Protein AF-A0A924L046-F1 (afdb_monomer_lite)

pLDDT: mean 82.65, std 15.32, range [42.22, 98.0]

Radius of gyration: 19.31 Å; chains: 1; bounding box: 38×17×62 Å

Secondary structure (DSSP, 8-state):
-HHHHHHTS---HHHHHHHHHHHHHHHHHHHHHHHHHHHHHS--HHHHHHHTTS-HHHHHHHHHHHHHHHHHHHHHHHH--S---

Sequence (85 aa):
MALEEFENEPLTEREKGMIRMRSITNYGMGFFMVVVGFFFMFPTSYTHRYIDQYDPALIKIFAVICWLYGGFRLYRGYKKNYFRN

Structure (mmCIF, N/CA/C/O backbone):
data_AF-A0A924L046-F1
#
_entry.id   AF-A0A924L046-F1
#
loop_
_atom_site.group_PDB
_atom_site.id
_atom_site.type_symbol
_atom_site.label_atom_id
_atom_site.label_alt_id
_atom_site.label_comp_id
_atom_site.label_asym_id
_atom_site.label_entity_id
_atom_site.label_seq_id
_atom_site.pdbx_PDB_ins_code
_atom_site.Cartn_x
_atom_site.Cartn_y
_atom_site.Cartn_z
_atom_site.occupancy
_atom_site.B_iso_or_equiv
_atom_site.auth_seq_id
_atom_site.auth_comp_id
_atom_site.auth_asym_id
_atom_site.auth_atom_id
_atom_site.pdbx_PDB_model_num
ATOM 1 N N . MET A 1 1 ? -16.269 3.208 39.688 1.00 53.12 1 MET A N 1
ATOM 2 C CA . MET A 1 1 ? -17.715 3.491 39.605 1.00 53.12 1 MET A CA 1
ATOM 3 C C . MET A 1 1 ? -18.086 4.385 38.426 1.00 53.12 1 MET A C 1
ATOM 5 O O . MET A 1 1 ? -18.445 3.815 37.415 1.00 53.12 1 MET A O 1
ATOM 9 N N . ALA A 1 2 ? -17.917 5.717 38.441 1.00 56.56 2 ALA A N 1
ATOM 10 C CA . ALA A 1 2 ? -18.396 6.564 37.324 1.00 56.56 2 ALA A CA 1
ATOM 11 C C . ALA A 1 2 ? -17.748 6.275 35.946 1.00 56.56 2 ALA A C 1
ATOM 13 O O . ALA A 1 2 ? -18.383 6.448 34.912 1.00 56.56 2 ALA A O 1
ATOM 14 N N . LEU A 1 3 ? -16.488 5.818 35.925 1.00 54.69 3 LEU A N 1
ATOM 15 C CA . LEU A 1 3 ? -15.791 5.416 34.692 1.00 54.69 3 LEU A CA 1
ATOM 16 C C . LEU A 1 3 ? -16.198 4.020 34.201 1.00 54.69 3 LEU A C 1
ATOM 18 O O . LEU A 1 3 ? -16.259 3.793 33.001 1.00 54.69 3 LEU A O 1
ATOM 22 N N . GLU A 1 4 ? -16.504 3.108 35.125 1.00 56.84 4 GLU A N 1
ATOM 23 C CA . GLU A 1 4 ? -16.956 1.748 34.799 1.00 56.84 4 GLU A CA 1
ATOM 24 C C . GLU A 1 4 ? -18.394 1.763 34.265 1.00 56.84 4 GLU A C 1
ATOM 26 O O . GLU A 1 4 ? -18.767 0.921 33.458 1.00 56.84 4 GLU A O 1
ATOM 31 N N . GLU A 1 5 ? -19.200 2.738 34.684 1.00 53.03 5 GLU A N 1
ATOM 32 C CA . GLU A 1 5 ? -20.586 2.910 34.244 1.00 53.03 5 GLU A CA 1
ATOM 33 C C . GLU A 1 5 ? -20.666 3.525 32.836 1.00 53.03 5 GLU A C 1
ATOM 35 O O . GLU A 1 5 ? -21.465 3.080 32.019 1.00 53.03 5 GLU A O 1
ATOM 40 N N . PHE A 1 6 ? -19.747 4.441 32.504 1.00 57.31 6 PHE A N 1
ATOM 41 C CA . PHE A 1 6 ? -19.554 4.962 31.141 1.00 57.31 6 PHE A CA 1
ATOM 42 C C . PHE A 1 6 ? -19.024 3.904 30.160 1.00 57.31 6 PHE A C 1
ATOM 44 O O . PHE A 1 6 ? -19.330 3.944 28.971 1.00 57.31 6 PHE A O 1
ATOM 51 N N . GLU A 1 7 ? -18.208 2.960 30.637 1.00 58.19 7 GLU A N 1
ATOM 52 C CA . GLU A 1 7 ? -17.662 1.871 29.815 1.00 58.19 7 GLU A CA 1
ATOM 53 C C . GLU A 1 7 ? -18.704 0.767 29.537 1.00 58.19 7 GLU A C 1
ATOM 55 O O . GLU A 1 7 ? -18.580 0.039 28.552 1.00 58.19 7 GLU A O 1
ATOM 60 N N . ASN A 1 8 ? -19.754 0.677 30.364 1.00 58.53 8 ASN A N 1
ATOM 61 C CA . ASN A 1 8 ? -20.850 -0.290 30.246 1.00 58.53 8 ASN A CA 1
ATOM 62 C C . ASN A 1 8 ? -22.112 0.264 29.560 1.00 58.53 8 ASN A C 1
ATOM 64 O O . ASN A 1 8 ? -23.117 -0.450 29.479 1.00 58.53 8 ASN A O 1
ATOM 68 N N . GLU A 1 9 ? -22.093 1.493 29.033 1.00 66.81 9 GLU A N 1
ATOM 69 C CA . GLU A 1 9 ? -23.198 1.963 28.197 1.00 66.81 9 GLU A CA 1
ATOM 70 C C . GLU A 1 9 ? -23.250 1.139 26.896 1.00 66.81 9 GLU A C 1
ATOM 72 O O . GLU A 1 9 ? -22.267 1.071 26.147 1.00 66.81 9 GLU A O 1
ATOM 77 N N . PRO A 1 10 ? -24.383 0.478 26.591 1.00 66.44 10 PRO A N 1
ATOM 78 C CA . PRO A 1 10 ? -24.501 -0.300 25.373 1.00 66.44 10 PRO A CA 1
ATOM 79 C C . PRO A 1 10 ? -24.402 0.642 24.171 1.00 66.44 10 PRO A C 1
ATOM 81 O O . PRO A 1 10 ? -25.278 1.479 23.959 1.00 66.44 10 PRO A O 1
ATOM 84 N N . LEU A 1 11 ? -23.346 0.470 23.367 1.00 70.75 11 LEU A N 1
ATOM 85 C CA . LEU A 1 11 ? -23.155 1.193 22.107 1.00 70.75 11 LEU A CA 1
ATOM 86 C C . LEU A 1 11 ? -24.462 1.213 21.313 1.00 70.75 11 LEU A C 1
ATOM 88 O O . LEU A 1 11 ? -25.050 0.160 21.032 1.00 70.75 11 LEU A O 1
ATOM 92 N N . THR A 1 12 ? -24.893 2.402 20.907 1.00 78.94 12 THR A N 1
ATOM 93 C CA . THR A 1 12 ? -26.089 2.540 20.082 1.00 78.94 12 THR A CA 1
ATOM 94 C C . THR A 1 12 ? -25.878 1.847 18.731 1.00 78.94 12 THR A C 1
ATOM 96 O O . THR A 1 12 ? -24.763 1.767 18.205 1.00 78.94 12 THR A O 1
ATOM 99 N N . GLU A 1 13 ? -26.950 1.352 18.107 1.00 76.94 13 GLU A N 1
ATOM 100 C CA . GLU A 1 13 ? -26.870 0.667 16.803 1.00 76.94 13 GLU A CA 1
ATOM 101 C C . GLU A 1 13 ? -26.205 1.534 15.712 1.00 76.94 13 GLU A C 1
ATOM 103 O O . GLU A 1 13 ? -25.530 1.027 14.811 1.00 76.94 13 GLU A O 1
ATOM 108 N N . ARG A 1 14 ? -26.310 2.866 15.836 1.00 74.88 14 ARG A N 1
ATOM 109 C CA . ARG A 1 14 ? -25.602 3.831 14.981 1.00 74.88 14 ARG A CA 1
ATOM 110 C C . ARG A 1 14 ? -24.087 3.791 15.186 1.00 74.88 14 ARG A C 1
ATOM 112 O O . ARG A 1 14 ? -23.344 3.780 14.206 1.00 74.88 14 ARG A O 1
ATOM 119 N N . GLU A 1 15 ? -23.615 3.734 16.427 1.00 75.06 15 GLU A N 1
ATOM 120 C CA . GLU A 1 15 ? -22.185 3.665 16.755 1.00 75.06 15 GLU A CA 1
ATOM 121 C C . GLU A 1 15 ? -21.565 2.340 16.317 1.00 75.06 15 GLU A C 1
ATOM 123 O O . GLU A 1 15 ? -20.493 2.339 15.706 1.00 75.06 15 GLU A O 1
ATOM 128 N N . LYS A 1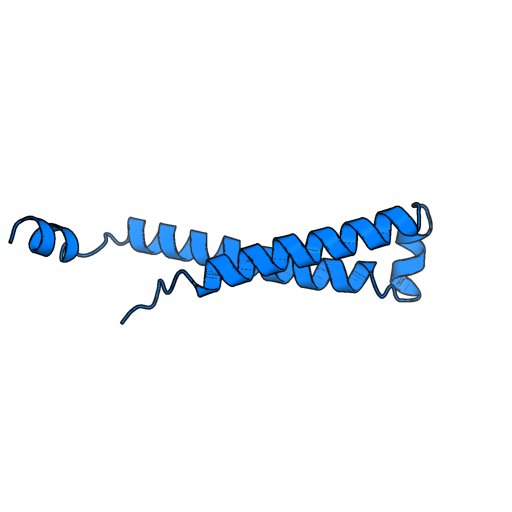 16 ? -22.280 1.223 16.511 1.00 73.88 16 LYS A N 1
ATOM 129 C CA . LYS A 1 16 ? -21.882 -0.092 15.981 1.00 73.88 16 LYS A CA 1
ATOM 130 C C . LYS A 1 16 ? -21.743 -0.063 14.457 1.00 73.88 16 LYS A C 1
ATOM 132 O O . LYS A 1 16 ? -20.743 -0.545 13.916 1.00 73.88 16 LYS A O 1
ATOM 137 N N . GLY A 1 17 ? -22.701 0.552 13.758 1.00 75.50 17 GLY A N 1
ATOM 138 C CA . GLY A 1 17 ? -22.655 0.746 12.307 1.00 75.50 17 GLY A CA 1
ATOM 139 C C . GLY A 1 17 ? -21.455 1.582 11.851 1.00 75.50 17 GLY A C 1
ATOM 140 O O . GLY A 1 17 ? -20.732 1.179 10.938 1.00 75.50 17 GLY A O 1
ATOM 141 N N . MET A 1 18 ? -21.181 2.707 12.520 1.00 77.31 18 MET A N 1
ATOM 142 C CA . MET A 1 18 ? -20.027 3.564 12.215 1.00 77.31 18 MET A CA 1
ATOM 143 C C . MET A 1 18 ? -18.694 2.848 12.445 1.00 77.31 18 MET A C 1
ATOM 145 O O . MET A 1 18 ? -17.781 2.956 11.624 1.00 77.31 18 MET A O 1
ATOM 149 N N . ILE A 1 19 ? -18.579 2.089 13.534 1.00 75.81 19 ILE A N 1
ATOM 150 C CA . ILE A 1 19 ? -17.399 1.279 13.844 1.00 75.81 19 ILE A CA 1
ATOM 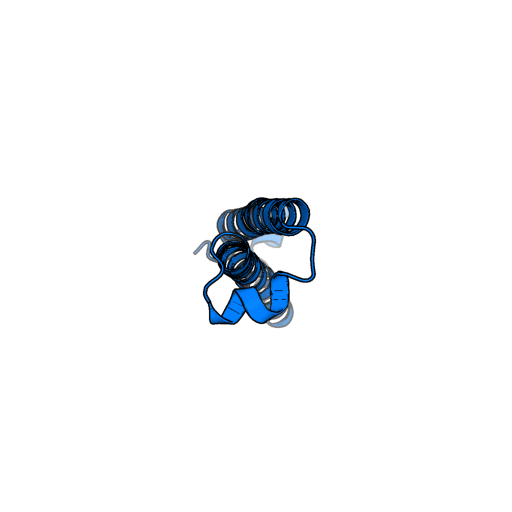151 C C . ILE A 1 19 ? -17.169 0.216 12.762 1.00 75.81 19 ILE A C 1
ATOM 153 O O . ILE A 1 19 ? -16.047 0.080 12.266 1.00 75.81 19 ILE A O 1
ATOM 157 N N . ARG A 1 20 ? -18.231 -0.483 12.340 1.00 72.56 20 ARG A N 1
ATOM 158 C CA . ARG A 1 20 ? -18.176 -1.514 11.293 1.00 72.56 20 ARG A CA 1
ATOM 159 C C . ARG A 1 20 ? -17.823 -0.932 9.927 1.00 72.56 20 ARG A C 1
ATOM 161 O O . ARG A 1 20 ? -16.968 -1.471 9.234 1.00 72.56 20 ARG A O 1
ATOM 168 N N . MET A 1 21 ? -18.413 0.202 9.557 1.00 76.75 21 MET A N 1
ATOM 169 C CA . MET A 1 21 ? -18.061 0.907 8.322 1.00 76.75 21 MET A CA 1
ATOM 170 C C . MET A 1 21 ? -16.581 1.309 8.339 1.00 76.75 21 MET A C 1
ATOM 172 O O . MET A 1 21 ? -15.848 1.111 7.374 1.00 76.75 21 MET A O 1
ATOM 176 N N . ARG A 1 22 ? -16.106 1.825 9.478 1.00 77.38 22 ARG A N 1
ATOM 177 C CA . ARG A 1 22 ? -14.717 2.252 9.644 1.00 77.38 22 ARG A CA 1
ATOM 178 C C . ARG A 1 22 ? -13.741 1.079 9.588 1.00 77.38 22 ARG A C 1
ATOM 180 O O . ARG A 1 22 ? -12.633 1.260 9.081 1.00 77.38 22 ARG A O 1
ATOM 187 N N . SER A 1 23 ? -14.109 -0.101 10.083 1.00 73.31 23 SER A N 1
ATOM 188 C CA . SER A 1 23 ? -13.267 -1.295 9.960 1.00 73.31 23 SER A CA 1
ATOM 189 C C . SER A 1 23 ? -13.225 -1.795 8.514 1.00 73.31 23 SER A C 1
ATOM 191 O O . SER A 1 23 ? -12.125 -1.965 7.986 1.00 73.31 23 SER A O 1
ATOM 193 N N . ILE A 1 24 ? -14.376 -1.907 7.838 1.00 79.31 24 ILE A N 1
ATOM 194 C CA . ILE A 1 24 ? -14.474 -2.308 6.423 1.00 79.31 24 ILE A CA 1
ATOM 195 C C . ILE A 1 24 ? -13.633 -1.384 5.540 1.00 79.31 24 ILE A C 1
ATOM 197 O O . ILE A 1 24 ? -12.837 -1.865 4.739 1.00 79.31 24 ILE A O 1
ATOM 201 N N . THR A 1 25 ? -13.723 -0.066 5.727 1.00 81.50 25 THR A N 1
ATOM 202 C CA . THR A 1 25 ? -12.935 0.890 4.938 1.00 81.50 25 THR A CA 1
ATOM 203 C C . THR A 1 25 ? -11.431 0.745 5.175 1.00 81.50 25 THR A C 1
ATOM 205 O O . THR A 1 25 ? -10.655 0.831 4.226 1.00 81.50 25 THR A O 1
ATOM 208 N N . ASN A 1 26 ? -10.982 0.506 6.414 1.00 79.88 26 ASN A N 1
ATOM 209 C CA . ASN A 1 26 ? -9.550 0.355 6.698 1.00 79.88 26 ASN A CA 1
ATOM 210 C C . ASN A 1 26 ? -8.989 -0.967 6.159 1.00 79.88 26 ASN A C 1
ATOM 212 O O . ASN A 1 26 ? -7.943 -0.955 5.511 1.00 79.88 26 ASN A O 1
ATOM 216 N N . TYR A 1 27 ? -9.681 -2.084 6.393 1.00 85.75 27 TYR A N 1
ATOM 217 C CA . TYR A 1 27 ? -9.248 -3.394 5.908 1.00 85.75 27 TYR A CA 1
ATOM 218 C C . TYR A 1 27 ? -9.383 -3.517 4.394 1.00 85.75 27 TYR A C 1
ATOM 220 O O . TYR A 1 27 ? -8.429 -3.916 3.736 1.00 85.75 27 TYR A O 1
ATOM 228 N N . GLY A 1 28 ? -10.526 -3.114 3.837 1.00 90.94 28 GLY A N 1
ATOM 229 C CA . GLY A 1 28 ? -10.789 -3.152 2.403 1.00 90.94 28 GLY A CA 1
ATOM 230 C C . GLY A 1 28 ? -9.792 -2.302 1.626 1.00 90.94 28 GLY A C 1
ATOM 231 O O . GLY A 1 28 ? -9.139 -2.809 0.719 1.00 90.94 28 GLY A O 1
ATOM 232 N N . MET A 1 29 ? -9.584 -1.041 2.025 1.00 91.44 29 MET A N 1
ATOM 233 C CA . MET A 1 29 ? -8.610 -0.193 1.331 1.00 91.44 29 MET A CA 1
ATOM 234 C C . MET A 1 29 ? -7.163 -0.605 1.597 1.00 91.44 29 MET A C 1
ATOM 236 O O . MET A 1 29 ? -6.329 -0.451 0.712 1.00 91.44 29 MET A O 1
ATOM 240 N N . GLY A 1 30 ? -6.843 -1.108 2.793 1.00 93.69 30 GLY A N 1
ATOM 241 C CA . GLY A 1 30 ? -5.511 -1.638 3.088 1.00 93.69 30 GLY A CA 1
ATOM 242 C C . GLY A 1 30 ? -5.176 -2.834 2.199 1.00 93.69 30 GLY A C 1
ATOM 243 O O . GLY A 1 30 ? -4.145 -2.837 1.533 1.00 93.69 30 GLY A O 1
ATOM 244 N N . PHE A 1 31 ? -6.093 -3.799 2.118 1.00 95.56 31 PHE A N 1
ATOM 245 C CA . PHE A 1 31 ? -5.978 -4.967 1.249 1.00 95.56 31 PHE A CA 1
ATOM 246 C C . PHE A 1 31 ? -5.901 -4.571 -0.228 1.00 95.56 31 PHE A C 1
ATOM 248 O O . PHE A 1 31 ? -4.997 -5.011 -0.934 1.00 95.56 31 PHE A O 1
ATOM 255 N N . PHE A 1 32 ? -6.789 -3.680 -0.675 1.00 96.12 32 PHE A N 1
ATOM 256 C CA . PHE A 1 32 ? -6.785 -3.158 -2.040 1.00 96.12 32 PHE A CA 1
ATOM 257 C C . PHE A 1 32 ? -5.432 -2.540 -2.411 1.00 96.12 32 PHE A C 1
ATOM 259 O O . PHE A 1 32 ? -4.869 -2.886 -3.444 1.00 96.12 32 PHE A O 1
ATOM 266 N N . MET A 1 33 ? -4.868 -1.680 -1.555 1.00 96.25 33 MET A N 1
ATOM 267 C CA . MET A 1 33 ? -3.561 -1.067 -1.817 1.00 96.25 33 MET A CA 1
ATOM 268 C C . MET A 1 33 ? -2.436 -2.100 -1.874 1.00 96.25 33 MET A C 1
ATOM 270 O O . MET A 1 33 ? -1.554 -1.983 -2.720 1.00 96.25 33 MET A O 1
ATOM 274 N N . VAL A 1 34 ? -2.480 -3.138 -1.034 1.00 96.81 34 VAL A N 1
ATOM 275 C CA . VAL A 1 34 ? -1.496 -4.225 -1.098 1.00 96.81 34 VAL A CA 1
ATOM 276 C C . VAL A 1 34 ? -1.568 -4.950 -2.442 1.00 96.81 34 VAL A C 1
ATOM 278 O O . VAL A 1 34 ? -0.547 -5.089 -3.116 1.00 96.81 34 VAL A O 1
ATOM 281 N N . VAL A 1 35 ? -2.771 -5.350 -2.860 1.00 96.81 35 VAL A N 1
ATOM 282 C CA . VAL A 1 35 ? -3.010 -6.026 -4.144 1.00 96.81 35 VAL A CA 1
ATOM 283 C C . VAL A 1 35 ? -2.547 -5.158 -5.314 1.00 96.81 35 VAL A C 1
ATOM 285 O O . VAL A 1 35 ? -1.799 -5.626 -6.167 1.00 96.81 35 VAL A O 1
ATOM 288 N N . VAL A 1 36 ? -2.918 -3.878 -5.329 1.00 95.81 36 VAL A N 1
ATOM 289 C CA . VAL A 1 36 ? -2.494 -2.927 -6.365 1.00 95.81 36 VAL A CA 1
ATOM 290 C C . VAL A 1 36 ? 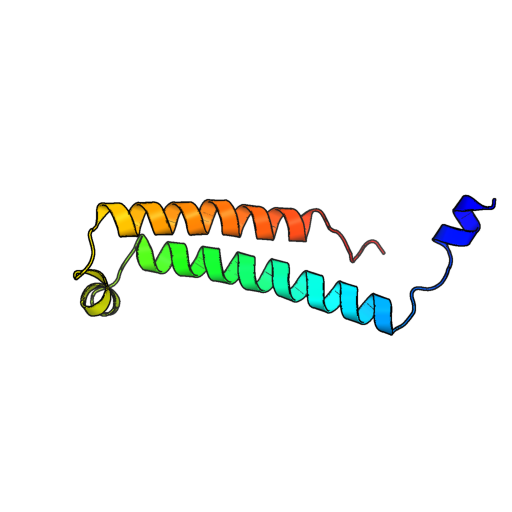-0.971 -2.783 -6.413 1.00 95.81 36 VAL A C 1
ATOM 292 O O . VAL A 1 36 ? -0.393 -2.787 -7.498 1.00 95.81 36 VAL A O 1
ATOM 295 N N . GLY A 1 37 ? -0.298 -2.730 -5.261 1.00 96.31 37 GLY A N 1
ATOM 296 C CA . GLY A 1 37 ? 1.164 -2.730 -5.216 1.00 96.31 37 GLY A CA 1
ATOM 297 C C . GLY A 1 37 ? 1.775 -3.973 -5.877 1.00 96.31 37 GLY A C 1
ATOM 298 O O . GLY A 1 37 ? 2.742 -3.847 -6.622 1.00 96.31 37 GLY A O 1
ATOM 299 N N . PHE A 1 38 ? 1.173 -5.158 -5.708 1.00 96.12 38 PHE A N 1
ATOM 300 C CA . PHE A 1 38 ? 1.616 -6.370 -6.413 1.00 96.12 38 PHE A CA 1
ATOM 301 C C . PHE A 1 38 ? 1.429 -6.267 -7.928 1.00 96.12 38 PHE A C 1
ATOM 303 O O . PHE A 1 38 ? 2.348 -6.620 -8.664 1.00 96.12 38 PHE A O 1
ATOM 310 N N . PHE A 1 39 ? 0.297 -5.733 -8.396 1.00 94.62 39 PHE A N 1
ATOM 311 C CA . PHE A 1 39 ? 0.050 -5.525 -9.828 1.00 94.62 39 PHE A CA 1
ATOM 312 C C . PHE A 1 39 ? 1.084 -4.606 -10.490 1.00 94.62 39 PHE A C 1
ATOM 314 O O . PHE A 1 39 ? 1.462 -4.842 -11.636 1.00 94.62 39 PHE A O 1
ATOM 321 N N . PHE A 1 40 ? 1.539 -3.571 -9.780 1.00 94.81 40 PHE A N 1
ATOM 322 C CA . PHE A 1 40 ? 2.534 -2.629 -10.296 1.00 94.81 40 PHE A CA 1
ATOM 323 C C . PHE A 1 40 ? 3.979 -3.118 -10.145 1.00 94.81 40 PHE A C 1
ATOM 325 O O . PHE A 1 40 ? 4.811 -2.800 -10.991 1.00 94.81 40 PHE A O 1
ATOM 332 N N . MET A 1 41 ? 4.293 -3.895 -9.104 1.00 95.69 41 MET A N 1
ATOM 333 C CA . MET A 1 41 ? 5.635 -4.460 -8.914 1.00 95.69 41 MET A CA 1
ATOM 334 C C . MET A 1 41 ? 5.906 -5.646 -9.850 1.00 95.69 41 MET A C 1
ATOM 336 O O . MET A 1 41 ? 7.032 -5.813 -10.321 1.00 95.69 41 MET A O 1
ATOM 340 N N . PHE A 1 42 ? 4.877 -6.451 -10.130 1.00 95.06 42 PHE A N 1
ATOM 341 C CA . PHE A 1 42 ? 4.948 -7.645 -10.976 1.00 95.06 42 PHE A CA 1
ATOM 342 C C . PHE A 1 42 ? 3.935 -7.556 -12.129 1.00 95.06 42 PHE A C 1
ATOM 344 O O . PHE A 1 42 ? 2.951 -8.303 -12.161 1.00 95.06 42 PHE A O 1
ATOM 351 N N . PRO A 1 43 ? 4.137 -6.620 -13.070 1.00 92.06 43 PRO A N 1
ATOM 352 C CA . PRO A 1 43 ? 3.251 -6.473 -14.212 1.00 92.06 43 PRO A CA 1
ATOM 353 C C . PRO A 1 43 ? 3.268 -7.726 -15.096 1.00 92.06 43 PRO A C 1
ATOM 355 O O . PRO A 1 43 ? 4.299 -8.352 -15.324 1.00 92.06 43 PRO A O 1
ATOM 358 N N . THR A 1 44 ? 2.095 -8.090 -15.610 1.00 92.38 44 THR A N 1
ATOM 359 C CA . THR A 1 44 ? 1.942 -9.150 -16.617 1.00 92.38 44 THR A CA 1
ATOM 360 C C . THR A 1 44 ? 1.963 -8.539 -18.016 1.00 92.38 44 THR A C 1
ATOM 362 O O . THR A 1 44 ? 1.847 -7.322 -18.159 1.00 92.38 44 THR A O 1
ATOM 365 N N . SER A 1 45 ? 2.034 -9.358 -19.070 1.00 90.88 45 SER A N 1
ATOM 366 C CA . SER A 1 45 ? 1.979 -8.877 -20.463 1.00 90.88 45 SER A CA 1
ATOM 367 C C . SER A 1 45 ? 0.742 -8.017 -20.757 1.00 90.88 45 SER A C 1
ATOM 369 O O . SER A 1 45 ? 0.815 -7.083 -21.550 1.00 90.88 45 SER A O 1
ATOM 371 N N . TYR A 1 46 ? -0.387 -8.297 -20.095 1.00 92.12 46 TYR A N 1
ATOM 372 C CA . TYR A 1 46 ? -1.589 -7.471 -20.194 1.00 92.12 46 TYR A CA 1
ATOM 373 C C . TYR A 1 46 ? -1.394 -6.107 -19.526 1.00 92.12 46 TYR A C 1
ATOM 375 O O . TYR A 1 46 ? -1.724 -5.076 -20.107 1.00 92.12 46 TYR A O 1
ATOM 383 N N . THR A 1 47 ? -0.838 -6.096 -18.313 1.00 89.06 47 THR A N 1
ATOM 384 C CA . THR A 1 47 ? -0.659 -4.875 -17.526 1.00 89.06 47 THR A CA 1
ATOM 385 C C . THR A 1 47 ? 0.379 -3.953 -18.159 1.00 89.06 47 THR A C 1
ATOM 387 O O . THR A 1 47 ? 0.117 -2.760 -18.261 1.00 89.06 47 THR A O 1
ATOM 390 N N . HIS A 1 48 ? 1.495 -4.500 -18.657 1.00 89.88 48 HIS A N 1
ATOM 391 C CA . HIS A 1 48 ? 2.575 -3.762 -19.330 1.00 89.88 48 HIS A CA 1
ATOM 392 C C . HIS A 1 48 ? 2.066 -2.777 -20.386 1.00 89.88 48 HIS A C 1
ATOM 394 O O . HIS A 1 48 ? 2.437 -1.606 -20.367 1.00 89.88 48 HIS A O 1
ATOM 400 N N . ARG A 1 49 ? 1.089 -3.197 -21.201 1.00 91.25 49 ARG A N 1
ATOM 401 C CA . ARG A 1 49 ? 0.460 -2.351 -22.227 1.00 91.25 49 ARG A CA 1
ATOM 402 C C . ARG A 1 49 ? -0.080 -1.014 -21.695 1.00 91.25 49 ARG A C 1
ATOM 404 O O . ARG A 1 49 ? -0.174 -0.058 -22.457 1.00 91.25 49 ARG A O 1
ATOM 411 N N . TYR A 1 50 ? -0.452 -0.944 -20.418 1.00 90.06 50 TYR A N 1
ATOM 412 C CA . TYR A 1 50 ? -1.004 0.255 -19.783 1.00 90.06 50 TYR A CA 1
ATOM 413 C C . TYR A 1 50 ? 0.022 1.057 -18.978 1.00 90.06 50 TYR A C 1
ATOM 415 O O . TYR A 1 50 ? -0.186 2.251 -18.757 1.00 90.06 50 TYR A O 1
ATOM 423 N N . ILE A 1 51 ? 1.095 0.415 -18.510 1.00 91.44 51 ILE A N 1
ATOM 424 C CA . ILE A 1 51 ? 2.066 1.024 -17.589 1.00 91.44 51 ILE A CA 1
ATOM 425 C C . ILE A 1 51 ? 3.376 1.419 -18.263 1.00 91.44 51 ILE A C 1
ATOM 427 O O . ILE A 1 51 ? 4.028 2.328 -17.768 1.00 91.44 51 ILE A O 1
ATOM 431 N N . ASP A 1 52 ? 3.724 0.839 -19.413 1.00 91.62 52 ASP A N 1
ATOM 432 C CA . ASP A 1 52 ? 4.984 1.133 -20.117 1.00 91.62 52 ASP A CA 1
ATOM 433 C C . ASP A 1 52 ? 5.092 2.593 -20.604 1.00 91.62 52 ASP A C 1
ATOM 435 O O . ASP A 1 52 ? 6.174 3.063 -20.942 1.00 91.62 52 ASP A O 1
ATOM 439 N N . GLN A 1 53 ? 3.982 3.336 -20.611 1.00 92.62 53 GLN A N 1
ATOM 440 C CA . GLN A 1 53 ? 3.961 4.777 -20.891 1.00 92.62 53 GLN A CA 1
ATOM 441 C C . GLN A 1 53 ? 4.493 5.648 -19.736 1.00 92.62 53 GLN A C 1
ATOM 443 O O . GLN A 1 53 ? 4.677 6.851 -19.916 1.00 92.62 53 GLN A O 1
ATOM 448 N N . TYR A 1 54 ? 4.704 5.075 -18.549 1.00 93.19 54 TYR A N 1
ATOM 449 C CA . TYR A 1 54 ? 5.216 5.783 -17.378 1.00 93.19 54 TYR A CA 1
ATOM 450 C C . TYR A 1 54 ? 6.637 5.339 -17.038 1.00 93.19 54 TYR A C 1
ATOM 452 O O . TYR A 1 54 ? 7.089 4.258 -17.411 1.00 93.19 54 TYR A O 1
ATOM 460 N N . ASP A 1 55 ? 7.337 6.174 -16.270 1.00 94.81 55 ASP A N 1
ATOM 461 C CA . ASP A 1 55 ? 8.681 5.853 -15.813 1.00 94.81 55 ASP A CA 1
ATOM 462 C C . ASP A 1 55 ? 8.679 4.589 -14.917 1.00 94.81 55 ASP A C 1
ATOM 464 O O . ASP A 1 55 ? 7.934 4.517 -13.927 1.00 94.81 55 ASP A O 1
ATOM 468 N N . PRO A 1 56 ? 9.520 3.585 -15.227 1.00 93.19 56 PRO A N 1
ATOM 469 C CA . PRO A 1 56 ? 9.521 2.311 -14.518 1.00 93.19 56 PRO A CA 1
ATOM 470 C C . PRO A 1 56 ? 10.006 2.429 -13.068 1.00 93.19 56 PRO A C 1
ATOM 472 O O . PRO 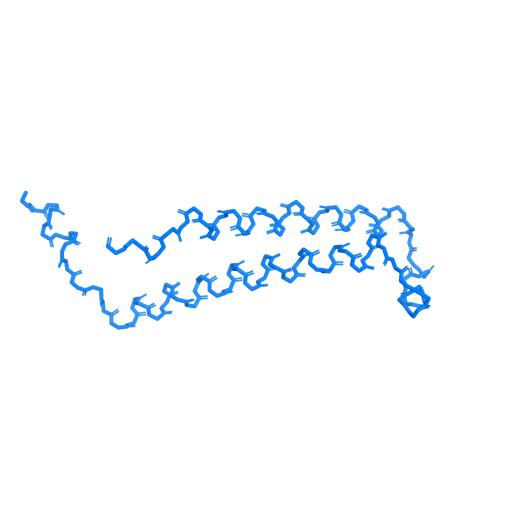A 1 56 ? 9.601 1.626 -12.223 1.00 93.19 56 PRO A O 1
ATOM 475 N N . ALA A 1 57 ? 10.861 3.405 -12.748 1.00 95.50 57 ALA A N 1
ATOM 476 C CA . ALA A 1 57 ? 11.277 3.659 -11.374 1.00 95.50 57 ALA A CA 1
ATOM 477 C C . ALA A 1 57 ? 10.120 4.266 -10.571 1.00 95.50 57 ALA A C 1
ATOM 479 O O . ALA A 1 57 ? 9.862 3.820 -9.451 1.00 95.50 57 ALA A O 1
ATOM 480 N N . LEU A 1 58 ? 9.368 5.205 -11.156 1.00 95.88 58 LEU A N 1
ATOM 481 C CA . LEU A 1 58 ? 8.192 5.791 -10.504 1.00 95.88 58 LEU A CA 1
ATOM 482 C C . LEU A 1 58 ? 7.110 4.746 -10.204 1.00 95.88 58 LEU A C 1
ATOM 484 O O . LEU A 1 58 ? 6.581 4.733 -9.092 1.00 95.88 58 LEU A O 1
ATOM 488 N N . ILE A 1 59 ? 6.819 3.834 -11.139 1.00 96.00 59 ILE A N 1
ATOM 489 C CA . ILE A 1 59 ? 5.844 2.750 -10.915 1.00 96.00 59 ILE A CA 1
ATOM 490 C C . ILE A 1 59 ? 6.274 1.857 -9.746 1.00 96.00 59 ILE A C 1
ATOM 492 O O . ILE A 1 59 ? 5.466 1.540 -8.869 1.00 96.00 59 ILE A O 1
ATOM 496 N N . LYS A 1 60 ? 7.554 1.473 -9.697 1.00 95.38 60 LYS A N 1
ATOM 497 C CA . LYS A 1 60 ? 8.086 0.631 -8.616 1.00 95.38 60 LYS A CA 1
ATOM 498 C C . LYS A 1 60 ? 8.051 1.347 -7.266 1.00 95.38 60 LYS A C 1
ATOM 500 O O . LYS A 1 60 ? 7.659 0.745 -6.270 1.00 95.38 60 LYS A O 1
ATOM 505 N N . ILE A 1 61 ? 8.391 2.637 -7.222 1.00 97.69 61 ILE A N 1
ATOM 506 C CA . ILE A 1 61 ? 8.279 3.452 -6.003 1.00 97.69 61 ILE A CA 1
ATOM 507 C C . ILE A 1 61 ? 6.817 3.525 -5.546 1.00 97.69 61 ILE A C 1
ATOM 509 O O . ILE A 1 61 ? 6.528 3.326 -4.365 1.00 97.69 61 ILE A O 1
ATOM 513 N N . PHE A 1 62 ? 5.882 3.748 -6.471 1.00 96.75 62 PHE A N 1
ATOM 514 C CA . PHE A 1 62 ? 4.453 3.772 -6.167 1.00 96.75 62 PHE A CA 1
ATOM 515 C C . PHE A 1 62 ? 3.960 2.438 -5.588 1.00 96.75 62 PHE A C 1
ATOM 517 O O . PHE A 1 62 ? 3.226 2.433 -4.597 1.00 96.75 62 PHE A O 1
ATOM 524 N N . ALA A 1 63 ? 4.409 1.311 -6.148 1.00 96.88 63 ALA A N 1
ATOM 525 C CA . ALA A 1 63 ? 4.106 -0.019 -5.629 1.00 96.88 63 ALA A CA 1
ATOM 526 C C . ALA A 1 63 ? 4.589 -0.196 -4.178 1.00 96.88 63 ALA A C 1
ATOM 528 O O . ALA A 1 63 ? 3.825 -0.641 -3.318 1.00 96.88 63 ALA A O 1
ATOM 529 N N . VAL A 1 64 ? 5.820 0.231 -3.879 1.00 97.94 64 VAL A N 1
ATOM 530 C CA . VAL A 1 64 ? 6.383 0.190 -2.519 1.00 97.94 64 VAL A CA 1
ATOM 531 C C . VAL A 1 64 ? 5.578 1.063 -1.555 1.00 97.94 64 VAL A C 1
ATOM 533 O O . VAL A 1 64 ? 5.249 0.618 -0.456 1.00 97.94 64 VAL A O 1
ATOM 536 N N . ILE A 1 65 ? 5.196 2.280 -1.956 1.00 98.00 65 ILE A N 1
ATOM 537 C CA . ILE A 1 65 ? 4.353 3.166 -1.134 1.00 98.00 65 ILE A CA 1
ATOM 538 C C . ILE A 1 65 ? 2.994 2.513 -0.855 1.00 98.00 65 ILE A C 1
ATOM 540 O O . ILE A 1 65 ? 2.514 2.546 0.282 1.00 98.00 65 ILE A O 1
ATOM 544 N N . CYS A 1 66 ? 2.391 1.885 -1.867 1.00 97.75 66 CYS A N 1
ATOM 545 C CA . CYS A 1 66 ? 1.136 1.151 -1.727 1.00 97.75 66 CYS A CA 1
ATOM 546 C C . CYS A 1 66 ? 1.252 0.013 -0.704 1.00 97.75 66 CYS A C 1
ATOM 548 O O . CYS A 1 66 ? 0.356 -0.153 0.123 1.00 97.75 66 CYS A O 1
ATOM 550 N N . TRP A 1 67 ? 2.365 -0.722 -0.688 1.00 97.94 67 TRP A N 1
ATOM 551 C CA . TRP A 1 67 ? 2.616 -1.761 0.312 1.00 97.94 67 TRP A CA 1
ATOM 552 C C . TRP A 1 67 ? 2.863 -1.214 1.712 1.00 97.94 67 TRP A C 1
ATOM 554 O O . TRP A 1 67 ? 2.261 -1.709 2.662 1.00 97.94 67 TRP A O 1
ATOM 564 N N . LEU A 1 68 ? 3.687 -0.175 1.856 1.00 97.75 68 LEU A N 1
ATOM 565 C CA . LEU A 1 68 ? 3.955 0.442 3.157 1.00 97.75 68 LEU A CA 1
ATOM 566 C C . LEU A 1 68 ? 2.667 0.994 3.778 1.00 97.75 68 LEU A C 1
ATOM 568 O O . LEU A 1 68 ? 2.336 0.703 4.929 1.00 97.75 68 LEU A O 1
ATOM 572 N N . TYR A 1 69 ? 1.900 1.760 3.004 1.00 95.00 69 TYR A N 1
ATOM 573 C CA . TYR A 1 69 ? 0.684 2.391 3.498 1.00 95.00 69 TYR A CA 1
ATOM 574 C C . TYR A 1 69 ? -0.490 1.409 3.620 1.00 95.00 69 TYR A C 1
ATOM 576 O O . TYR A 1 69 ? -1.239 1.466 4.598 1.00 95.00 69 TYR A O 1
ATOM 584 N N . GLY A 1 70 ? -0.629 0.472 2.679 1.00 94.94 70 GLY A N 1
ATOM 585 C CA . GLY A 1 70 ? -1.608 -0.613 2.744 1.00 94.94 70 GLY A CA 1
ATOM 586 C C . GLY A 1 70 ? -1.361 -1.526 3.944 1.00 94.94 70 GLY A C 1
ATOM 587 O O . GLY A 1 70 ? -2.276 -1.769 4.731 1.00 94.94 70 GLY A O 1
ATOM 588 N N . GLY A 1 71 ? -0.106 -1.927 4.164 1.00 94.75 71 GLY A N 1
ATOM 589 C CA . GLY A 1 71 ? 0.324 -2.685 5.338 1.00 94.75 71 GLY A CA 1
ATOM 590 C C . GLY A 1 71 ? 0.060 -1.935 6.643 1.00 94.75 71 GLY A C 1
ATOM 591 O O . GLY A 1 71 ? -0.507 -2.499 7.575 1.00 94.75 71 GLY A O 1
ATOM 592 N N . PHE A 1 72 ? 0.357 -0.634 6.700 1.00 92.25 72 PHE A N 1
ATOM 593 C CA . PHE A 1 72 ? 0.017 0.200 7.855 1.00 92.25 72 PHE A CA 1
ATOM 594 C C . PHE A 1 72 ? -1.497 0.281 8.114 1.00 92.25 72 PHE A C 1
ATOM 596 O O . PHE A 1 72 ? -1.928 0.242 9.270 1.00 92.25 72 PHE A O 1
ATOM 603 N N . ARG A 1 73 ? -2.325 0.365 7.063 1.00 89.38 73 ARG A N 1
ATOM 604 C CA . ARG A 1 73 ? -3.793 0.336 7.189 1.00 89.38 73 ARG A CA 1
ATOM 605 C C . ARG A 1 73 ? -4.298 -1.008 7.706 1.00 89.38 73 ARG A C 1
ATOM 607 O O . ARG A 1 73 ? -5.155 -1.013 8.588 1.00 89.38 73 ARG A O 1
ATOM 614 N N . LEU A 1 74 ? -3.731 -2.115 7.229 1.00 90.25 74 LEU A N 1
ATOM 615 C CA . LEU A 1 74 ? -4.039 -3.459 7.722 1.00 90.25 74 LEU A CA 1
ATOM 616 C C . LEU A 1 74 ? -3.608 -3.639 9.182 1.00 90.25 74 LEU A C 1
ATOM 618 O O . LEU A 1 74 ? -4.418 -4.071 9.996 1.00 90.25 74 LEU A O 1
ATOM 622 N N . T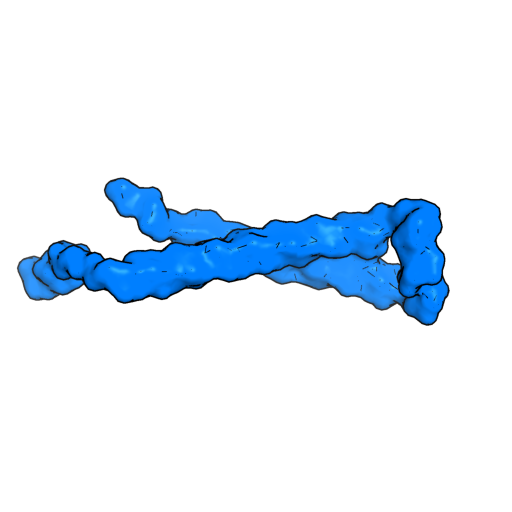YR A 1 75 ? -2.392 -3.221 9.549 1.00 87.31 75 TYR A N 1
ATOM 623 C CA . TYR A 1 75 ? -1.906 -3.242 10.935 1.00 87.31 75 TYR A CA 1
ATOM 624 C C . TYR A 1 75 ? -2.810 -2.429 11.866 1.00 87.31 75 TYR A C 1
ATOM 626 O O . TYR A 1 75 ? -3.182 -2.886 12.947 1.00 87.31 75 TYR A O 1
ATOM 634 N N . ARG A 1 76 ? -3.210 -1.224 11.442 1.00 84.12 76 ARG A N 1
ATOM 635 C CA . ARG A 1 76 ? -4.139 -0.381 12.203 1.00 84.12 76 ARG A CA 1
ATOM 636 C C . ARG A 1 76 ? -5.516 -1.032 12.335 1.00 84.12 76 ARG A C 1
ATOM 638 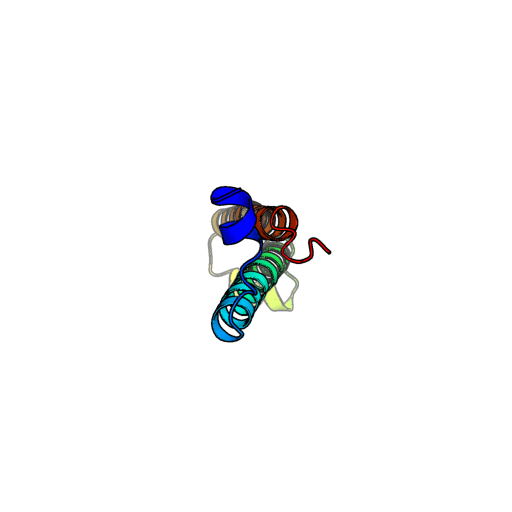O O . ARG A 1 76 ? -6.139 -0.895 13.385 1.00 84.12 76 ARG A O 1
ATOM 645 N N . GLY A 1 77 ? -5.980 -1.714 11.288 1.00 79.12 77 GLY A N 1
ATOM 646 C CA . GLY A 1 77 ? -7.182 -2.540 11.329 1.00 79.12 77 GLY A CA 1
ATOM 647 C C . GLY A 1 77 ? -7.060 -3.644 12.376 1.00 79.12 77 GLY A C 1
ATOM 648 O O . GLY A 1 77 ? -7.939 -3.753 13.224 1.00 79.12 77 GLY A O 1
ATOM 649 N N . TYR A 1 78 ? -5.957 -4.400 12.359 1.00 76.62 78 TYR A N 1
ATOM 650 C CA . TYR A 1 78 ? -5.699 -5.534 13.256 1.00 76.62 78 TYR A CA 1
ATOM 651 C C . TYR A 1 78 ? -5.573 -5.114 14.721 1.00 76.62 78 TYR A C 1
ATOM 653 O O . TYR A 1 78 ? -6.202 -5.694 15.599 1.00 76.62 78 TYR A O 1
ATOM 661 N N . LYS A 1 79 ? -4.814 -4.045 14.996 1.00 70.25 79 LYS A N 1
ATOM 662 C CA . LYS A 1 79 ? -4.652 -3.509 16.356 1.00 70.25 79 LYS A CA 1
ATOM 663 C C . LYS A 1 79 ? -5.975 -3.007 16.939 1.00 70.25 79 LYS A C 1
ATOM 665 O O . LYS A 1 79 ? -6.163 -3.031 18.153 1.00 70.25 79 LYS A O 1
ATOM 670 N N . LYS A 1 80 ? -6.905 -2.565 16.091 1.00 63.38 80 LYS A N 1
ATOM 671 C CA . LYS A 1 80 ? -8.280 -2.311 16.507 1.00 63.38 80 LYS A CA 1
ATOM 672 C C . LYS A 1 80 ? -9.062 -3.622 16.477 1.00 63.38 80 LYS A C 1
ATOM 674 O O . LYS A 1 80 ? -9.882 -3.848 15.590 1.00 63.38 80 LYS A O 1
ATOM 679 N N . ASN A 1 81 ? -8.834 -4.452 17.495 1.00 55.78 81 ASN A N 1
ATOM 680 C CA . ASN A 1 81 ? -9.777 -5.492 17.899 1.00 55.78 81 ASN A CA 1
ATOM 681 C C . ASN A 1 81 ? -11.093 -4.819 18.321 1.00 55.78 81 ASN A C 1
ATOM 683 O O . ASN A 1 81 ? -11.367 -4.612 19.496 1.00 55.78 81 ASN A O 1
ATOM 687 N N . TYR A 1 82 ? -11.898 -4.429 17.332 1.00 54.88 82 TYR A N 1
ATOM 688 C CA . TYR A 1 82 ? -13.298 -4.051 17.512 1.00 54.88 82 TYR A CA 1
ATOM 689 C C . TYR A 1 82 ? -14.151 -5.265 17.915 1.00 54.88 82 TYR A C 1
ATOM 691 O O . TYR A 1 82 ? -15.264 -5.094 18.392 1.00 54.88 82 TYR A O 1
ATOM 699 N N . PHE A 1 83 ? -13.602 -6.474 17.758 1.00 51.47 83 PHE A N 1
ATOM 700 C CA . PHE A 1 83 ? -14.114 -7.734 18.287 1.00 51.47 83 PHE A CA 1
ATOM 701 C C . PHE A 1 83 ? -13.310 -8.130 19.531 1.00 51.47 83 PHE A C 1
ATOM 703 O O . PHE A 1 83 ? -12.647 -9.163 19.565 1.00 51.47 83 PHE A O 1
ATOM 710 N N . ARG A 1 84 ? -13.289 -7.260 20.541 1.00 42.75 84 ARG A N 1
ATOM 711 C CA . ARG A 1 84 ? -13.044 -7.723 21.904 1.00 42.75 84 ARG A CA 1
ATOM 712 C C . ARG A 1 84 ? -14.402 -8.259 22.359 1.00 42.75 84 ARG A C 1
ATOM 714 O O . ARG A 1 84 ? -15.312 -7.459 22.556 1.00 42.75 84 ARG A O 1
ATOM 721 N N . ASN A 1 85 ? -14.563 -9.585 22.336 1.00 42.22 85 ASN A N 1
ATOM 722 C CA . ASN A 1 85 ? -15.619 -10.225 23.122 1.00 42.22 85 ASN A CA 1
ATOM 723 C C . ASN A 1 85 ? -15.385 -9.909 24.599 1.00 42.22 85 ASN A C 1
ATOM 725 O O . ASN A 1 85 ? -14.193 -9.837 24.986 1.00 42.22 85 ASN A O 1
#

Foldseek 3Di:
DVVVVVVPDPDDPVRVVVVVVLLCVLLVQLVVLLVQLCCLCDPDPVRCVVDVVDDNVVSNVSSVVSNVVSVVSNVVSVVPCPVPD